Protein AF-A0A0C1N5W5-F1 (afdb_monomer)

Structure (mmCIF, N/CA/C/O backbone):
data_AF-A0A0C1N5W5-F1
#
_entry.id   AF-A0A0C1N5W5-F1
#
loop_
_atom_site.group_PDB
_atom_site.id
_atom_site.type_symbol
_atom_site.label_atom_id
_atom_site.label_alt_id
_atom_site.label_comp_id
_atom_site.label_asym_id
_atom_site.label_entity_id
_atom_site.label_seq_id
_atom_site.pdbx_PDB_ins_code
_atom_site.Cartn_x
_atom_site.Cartn_y
_atom_site.Cartn_z
_atom_site.occupancy
_atom_site.B_iso_or_equiv
_atom_site.auth_seq_id
_atom_site.auth_comp_id
_atom_site.auth_asym_id
_atom_site.auth_atom_id
_atom_site.pdbx_PDB_model_num
ATOM 1 N N . MET A 1 1 ? -10.067 38.226 10.101 1.00 41.47 1 MET A N 1
ATOM 2 C CA . MET A 1 1 ? -9.046 37.170 10.233 1.00 41.47 1 MET A CA 1
ATOM 3 C C . MET A 1 1 ? -9.345 36.195 9.121 1.00 41.47 1 MET A C 1
ATOM 5 O O . MET A 1 1 ? -10.214 35.352 9.279 1.00 41.47 1 MET A O 1
ATOM 9 N N . GLU A 1 2 ? -8.780 36.465 7.949 1.00 48.72 2 GLU A N 1
ATOM 10 C CA . GLU A 1 2 ? -8.876 35.578 6.794 1.00 48.72 2 GLU A CA 1
ATOM 11 C C . GLU A 1 2 ? -7.608 34.732 6.816 1.00 48.72 2 GLU A C 1
ATOM 13 O O . GLU A 1 2 ? -6.510 35.264 6.672 1.00 48.72 2 GLU A O 1
ATOM 18 N N . ASP A 1 3 ? -7.753 33.440 7.102 1.00 55.22 3 ASP A N 1
ATOM 19 C CA . ASP A 1 3 ? -6.653 32.489 7.005 1.00 55.22 3 ASP A CA 1
ATOM 20 C C . ASP A 1 3 ? -6.401 32.226 5.517 1.00 55.22 3 ASP A C 1
ATOM 22 O O . ASP A 1 3 ? -7.105 31.447 4.867 1.00 55.22 3 ASP A O 1
ATOM 26 N N . GLU A 1 4 ? -5.423 32.939 4.958 1.00 56.47 4 GLU A N 1
ATOM 27 C CA . GLU A 1 4 ? -4.927 32.720 3.605 1.00 56.47 4 GLU A CA 1
ATOM 28 C C . GLU A 1 4 ? -4.481 31.262 3.464 1.00 56.47 4 GLU A C 1
ATOM 30 O O . GLU A 1 4 ? -3.511 30.796 4.067 1.00 56.47 4 GLU A O 1
ATOM 35 N N . LYS A 1 5 ? -5.237 30.521 2.656 1.00 59.91 5 LYS A N 1
ATOM 36 C CA . LYS A 1 5 ? -5.007 29.121 2.315 1.00 59.91 5 LYS A CA 1
ATOM 37 C C . LYS A 1 5 ? -3.819 29.038 1.354 1.00 59.91 5 LYS A C 1
ATOM 39 O O . LYS A 1 5 ? -3.994 28.765 0.169 1.00 59.91 5 LYS A O 1
ATOM 44 N N . ASN A 1 6 ? -2.621 29.323 1.858 1.00 60.19 6 ASN A N 1
ATOM 45 C CA . ASN A 1 6 ? -1.386 29.199 1.097 1.00 60.19 6 ASN A CA 1
ATOM 46 C C . ASN A 1 6 ? -1.207 27.728 0.688 1.00 60.19 6 ASN A C 1
ATOM 48 O O . ASN A 1 6 ? -1.129 26.858 1.563 1.00 60.19 6 ASN A O 1
ATOM 52 N N . PRO A 1 7 ? -1.184 27.402 -0.616 1.00 59.72 7 PRO A N 1
ATOM 53 C CA . PRO A 1 7 ? -0.878 26.050 -1.053 1.00 59.72 7 PRO A CA 1
ATOM 54 C C . PRO A 1 7 ? 0.548 25.706 -0.606 1.00 59.72 7 PRO A C 1
ATOM 56 O O . PRO A 1 7 ? 1.505 26.330 -1.047 1.00 59.72 7 PRO A O 1
ATOM 59 N N . LEU A 1 8 ? 0.686 24.701 0.265 1.00 60.31 8 LEU A N 1
ATOM 60 C CA . LEU A 1 8 ? 1.954 24.281 0.884 1.00 60.31 8 LEU A CA 1
ATOM 61 C C . LEU A 1 8 ? 3.064 23.867 -0.114 1.00 60.31 8 LEU A C 1
ATOM 63 O O . LEU A 1 8 ? 4.171 23.566 0.316 1.00 60.31 8 LEU A O 1
ATOM 67 N N . PHE A 1 9 ? 2.780 23.812 -1.420 1.00 57.00 9 PHE A N 1
ATOM 68 C CA . PHE A 1 9 ? 3.652 23.221 -2.439 1.00 57.00 9 PHE A CA 1
ATOM 69 C C . PHE A 1 9 ? 3.553 23.947 -3.792 1.00 57.00 9 PHE A C 1
ATOM 71 O O . PHE A 1 9 ? 3.215 23.340 -4.806 1.00 57.00 9 PHE A O 1
ATOM 78 N N . THR A 1 10 ? 3.805 25.255 -3.835 1.00 58.56 10 THR A N 1
ATOM 79 C CA . THR A 1 10 ? 3.918 25.998 -5.110 1.00 58.56 10 THR A CA 1
ATOM 80 C C . THR A 1 10 ? 5.305 25.933 -5.743 1.00 58.56 10 THR A C 1
ATOM 82 O O . THR A 1 10 ? 5.444 26.242 -6.922 1.00 58.56 10 THR A O 1
ATOM 85 N N . GLU A 1 11 ? 6.316 25.484 -5.001 1.00 54.53 11 GLU A N 1
ATOM 86 C CA . GLU A 1 11 ? 7.718 25.495 -5.428 1.00 54.53 11 GLU A CA 1
ATOM 87 C C . GLU A 1 11 ? 8.371 24.132 -5.176 1.00 54.53 11 GLU A C 1
ATOM 89 O O . GLU A 1 11 ? 9.296 24.007 -4.389 1.00 54.53 11 GLU A O 1
ATOM 94 N N . LEU A 1 12 ? 7.870 23.071 -5.812 1.00 54.94 12 LEU A N 1
ATOM 95 C CA . LEU A 1 12 ? 8.605 21.805 -5.830 1.00 54.94 12 LEU A CA 1
ATOM 96 C C . LEU A 1 12 ? 9.579 21.816 -7.006 1.00 54.94 12 LEU A C 1
ATOM 98 O O . LEU A 1 12 ? 9.186 21.610 -8.157 1.00 54.94 12 LEU A O 1
ATOM 102 N N . ASN A 1 13 ? 10.859 22.051 -6.716 1.00 59.97 13 ASN A N 1
ATOM 103 C CA . ASN A 1 13 ? 11.925 21.833 -7.686 1.00 59.97 13 ASN A CA 1
ATOM 104 C C . ASN A 1 13 ? 12.036 20.322 -7.991 1.00 59.97 13 ASN A C 1
ATOM 106 O O . ASN A 1 13 ? 11.847 19.476 -7.113 1.00 59.97 13 ASN A O 1
ATOM 110 N N . SER A 1 14 ? 12.349 19.963 -9.240 1.00 55.97 14 SER A N 1
ATOM 111 C CA . SER A 1 14 ? 12.482 18.566 -9.698 1.00 55.97 14 SER A CA 1
ATOM 112 C C . SER A 1 14 ? 13.447 17.760 -8.815 1.00 55.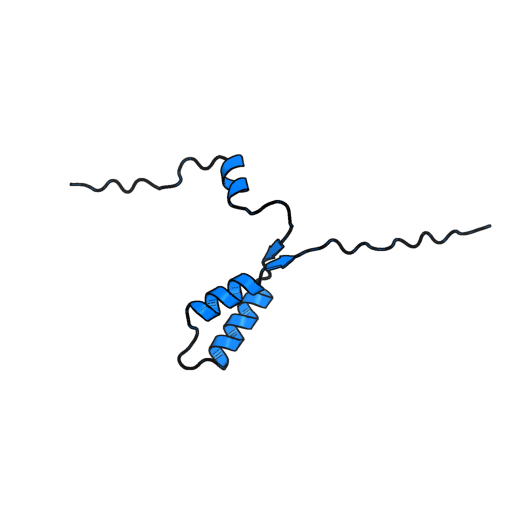97 14 SER A C 1
ATOM 114 O O . SER A 1 14 ? 13.221 16.583 -8.535 1.00 55.97 14 SER A O 1
ATOM 116 N N . GLU A 1 15 ? 14.502 18.418 -8.335 1.00 53.91 15 GLU A N 1
ATOM 117 C CA . GLU A 1 15 ? 15.510 17.831 -7.448 1.00 53.91 15 GLU A CA 1
ATOM 118 C C . GLU A 1 15 ? 14.962 17.522 -6.043 1.00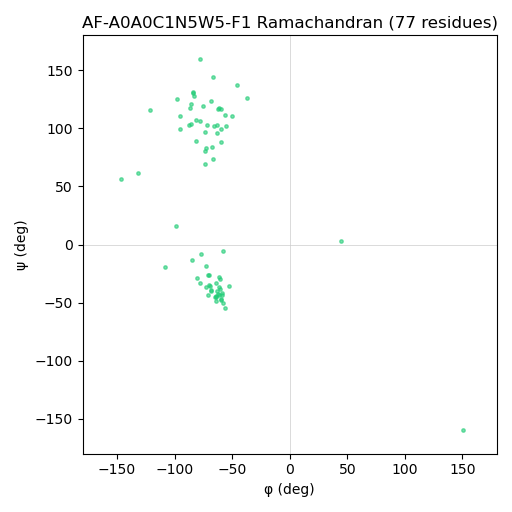 53.91 15 GLU A C 1
ATOM 120 O O . GLU A 1 15 ? 15.295 16.487 -5.467 1.00 53.91 15 GLU A O 1
ATOM 125 N N . GLU A 1 16 ? 14.061 18.354 -5.516 1.00 55.34 16 GLU A N 1
ATOM 126 C CA . GLU A 1 16 ? 13.433 18.156 -4.202 1.00 55.34 16 GLU A CA 1
ATOM 127 C C . GLU A 1 16 ? 12.323 17.095 -4.252 1.00 55.34 16 GLU A C 1
ATOM 129 O O . GLU A 1 16 ? 12.179 16.302 -3.320 1.00 55.34 16 GLU A O 1
ATOM 134 N N . SER A 1 17 ? 11.605 16.985 -5.379 1.00 50.88 17 SER A N 1
ATOM 135 C CA . SER A 1 17 ? 10.686 15.860 -5.634 1.00 50.88 17 SER A CA 1
ATOM 136 C C . SER A 1 17 ? 11.410 14.510 -5.665 1.00 50.88 17 SER A C 1
ATOM 138 O O . SER A 1 17 ? 10.885 13.510 -5.170 1.00 50.88 17 SER A O 1
ATOM 140 N N . ALA A 1 18 ? 12.632 14.471 -6.204 1.00 51.19 18 ALA A N 1
ATOM 141 C CA . ALA A 1 18 ? 13.421 13.244 -6.281 1.00 51.19 18 ALA A CA 1
ATOM 142 C C . ALA A 1 18 ? 13.920 12.764 -4.906 1.00 51.19 18 ALA A C 1
ATOM 144 O O . ALA A 1 18 ? 14.107 11.563 -4.716 1.00 51.19 18 ALA A O 1
ATOM 145 N N . ALA A 1 19 ? 14.094 13.669 -3.936 1.00 51.69 19 ALA A N 1
ATOM 146 C CA . ALA A 1 19 ? 14.500 13.322 -2.573 1.00 51.69 19 ALA A CA 1
ATOM 147 C C . ALA A 1 19 ? 13.388 12.612 -1.776 1.00 51.69 19 ALA A C 1
ATOM 149 O O . ALA A 1 19 ? 13.686 11.809 -0.892 1.00 51.69 19 ALA A O 1
ATOM 150 N N . VAL A 1 20 ? 12.114 12.852 -2.116 1.00 52.03 20 VAL A N 1
ATOM 151 C CA . VAL A 1 20 ? 10.963 12.140 -1.526 1.00 52.03 20 VAL A CA 1
ATOM 152 C C . VAL A 1 20 ? 10.757 10.773 -2.189 1.00 52.03 20 VAL A C 1
ATOM 154 O O . VAL A 1 20 ? 10.312 9.823 -1.541 1.00 52.03 20 VAL A O 1
ATOM 157 N N . SER A 1 21 ? 11.141 10.618 -3.459 1.00 52.34 21 SER A N 1
ATOM 158 C CA . SER A 1 21 ? 11.164 9.313 -4.119 1.00 52.34 21 SER A CA 1
ATOM 159 C C . SER A 1 21 ? 12.446 8.559 -3.747 1.00 52.34 21 SER A C 1
ATOM 161 O O . SER A 1 21 ? 13.469 8.679 -4.419 1.00 52.34 21 SER A O 1
ATOM 163 N N . GLY A 1 22 ? 12.404 7.796 -2.651 1.00 46.81 22 GLY A N 1
ATOM 164 C CA . GLY A 1 22 ? 13.503 6.939 -2.192 1.00 46.81 22 GLY A CA 1
ATOM 165 C C . GLY A 1 22 ? 14.273 6.277 -3.346 1.00 46.81 22 GLY A C 1
ATOM 166 O O . GLY A 1 22 ? 13.693 5.663 -4.241 1.00 46.81 22 GLY A O 1
ATOM 167 N N . GLY A 1 23 ?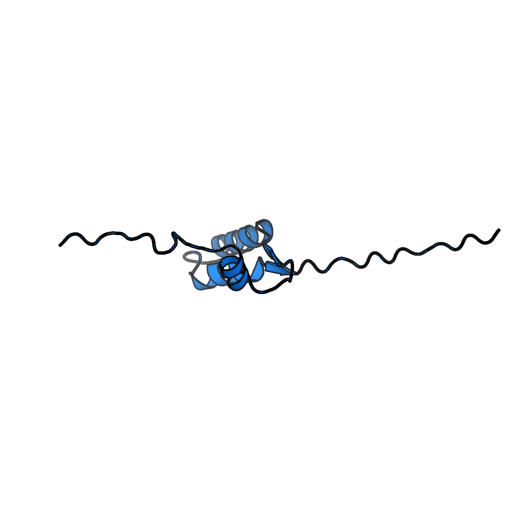 15.591 6.475 -3.332 1.00 46.69 23 GLY A N 1
ATOM 168 C CA . GLY 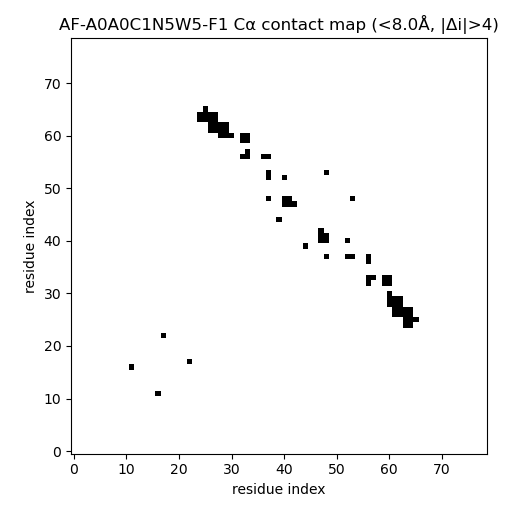A 1 23 ? 16.485 6.356 -4.480 1.00 46.69 23 GLY A CA 1
ATOM 169 C C . GLY A 1 23 ? 16.314 5.132 -5.382 1.00 46.69 23 GLY A C 1
ATOM 170 O O . GLY A 1 23 ? 16.232 4.003 -4.911 1.00 46.69 23 GLY A O 1
ATOM 171 N N . ALA A 1 24 ? 16.372 5.398 -6.694 1.00 52.03 24 ALA A N 1
ATOM 172 C CA . ALA A 1 24 ? 16.906 4.601 -7.815 1.00 52.03 24 ALA A CA 1
ATOM 173 C C . ALA A 1 24 ? 16.600 3.090 -7.928 1.00 52.03 24 ALA A C 1
ATOM 175 O O . ALA A 1 24 ? 17.065 2.438 -8.866 1.00 52.03 24 ALA A O 1
ATOM 176 N N . SER A 1 25 ? 15.800 2.507 -7.046 1.00 55.19 25 SER A N 1
ATOM 177 C CA . SER A 1 25 ? 15.204 1.201 -7.257 1.00 55.19 25 SER A CA 1
ATOM 178 C C . SER A 1 25 ? 13.926 1.442 -8.037 1.00 55.19 25 SER A C 1
ATOM 180 O O . SER A 1 25 ? 13.047 2.164 -7.580 1.00 55.19 25 SER A O 1
ATOM 182 N N . ARG A 1 26 ? 13.812 0.853 -9.233 1.00 59.19 26 ARG A N 1
ATOM 183 C CA . ARG A 1 26 ? 12.538 0.776 -9.960 1.00 59.19 26 ARG A CA 1
ATOM 184 C C . ARG A 1 26 ? 11.597 -0.133 -9.173 1.00 59.19 26 ARG A C 1
ATOM 186 O O . ARG A 1 26 ? 11.406 -1.297 -9.520 1.00 59.19 26 ARG A O 1
ATOM 193 N N . VAL A 1 27 ? 11.085 0.370 -8.063 1.00 66.88 27 VAL A N 1
ATOM 194 C CA . VAL A 1 27 ? 10.021 -0.274 -7.318 1.00 66.88 27 VAL A CA 1
ATOM 195 C C . VAL A 1 27 ? 8.743 0.113 -8.048 1.00 66.88 27 VAL A C 1
ATOM 197 O O . VAL A 1 27 ? 8.374 1.283 -8.096 1.00 66.88 27 VAL A O 1
ATOM 200 N N . GLY A 1 28 ? 8.161 -0.849 -8.756 1.00 80.75 28 GLY A N 1
ATOM 201 C CA . GLY A 1 28 ? 6.897 -0.647 -9.448 1.00 80.75 28 GLY A CA 1
ATOM 202 C C . GLY A 1 28 ? 5.766 -0.861 -8.458 1.00 80.75 28 GLY A C 1
ATOM 203 O O . GLY A 1 28 ? 5.762 -1.871 -7.760 1.00 80.75 28 GLY A O 1
ATOM 204 N N . PHE A 1 29 ? 4.822 0.072 -8.403 1.00 85.94 29 PHE A N 1
ATOM 205 C CA . PHE A 1 29 ? 3.562 -0.169 -7.715 1.00 85.94 29 PHE A CA 1
ATOM 206 C C . PHE A 1 29 ? 2.690 -1.083 -8.584 1.00 85.94 29 PHE A C 1
ATOM 208 O O . PHE A 1 29 ? 2.355 -0.725 -9.717 1.00 85.94 29 PHE A O 1
ATOM 215 N N . ASP A 1 30 ? 2.344 -2.261 -8.075 1.00 88.44 30 ASP A N 1
ATOM 216 C CA . ASP A 1 30 ? 1.425 -3.191 -8.723 1.00 88.44 30 ASP A CA 1
ATOM 217 C C . ASP A 1 30 ? 0.004 -3.010 -8.180 1.00 88.44 30 ASP A C 1
ATOM 219 O O . ASP A 1 30 ? -0.375 -3.538 -7.133 1.00 88.44 30 ASP A O 1
ATOM 223 N N . ILE A 1 31 ? -0.805 -2.281 -8.948 1.00 89.50 31 ILE A N 1
ATOM 224 C CA . ILE A 1 31 ? -2.205 -2.009 -8.615 1.00 89.50 31 ILE A CA 1
ATOM 225 C C . ILE A 1 31 ? -3.061 -3.278 -8.528 1.00 89.50 31 ILE A C 1
ATOM 227 O O . ILE A 1 31 ? -4.034 -3.300 -7.775 1.00 89.50 31 ILE A O 1
ATOM 231 N N . ASN A 1 32 ? -2.715 -4.344 -9.256 1.00 91.88 32 ASN A N 1
ATOM 232 C CA . ASN A 1 32 ? -3.491 -5.584 -9.209 1.00 91.88 32 ASN A CA 1
ATOM 233 C C . ASN A 1 32 ? -3.299 -6.282 -7.864 1.00 91.88 32 ASN A C 1
ATOM 235 O O . ASN A 1 32 ? -4.273 -6.716 -7.253 1.00 91.88 32 ASN A O 1
ATOM 239 N N . THR A 1 33 ? -2.052 -6.336 -7.386 1.00 89.19 33 THR A N 1
ATOM 240 C CA . THR A 1 33 ? -1.723 -6.865 -6.058 1.00 89.19 33 THR A CA 1
ATOM 241 C C . THR A 1 33 ? -2.409 -6.047 -4.962 1.00 89.19 33 THR A C 1
ATOM 243 O O . THR A 1 33 ? -3.029 -6.631 -4.074 1.00 89.19 33 THR A O 1
ATOM 246 N N . TYR A 1 34 ? -2.406 -4.714 -5.072 1.00 92.81 34 TYR A N 1
ATOM 247 C CA . TYR A 1 34 ? -3.114 -3.838 -4.133 1.00 92.81 34 TYR A CA 1
ATOM 248 C C . TYR A 1 34 ? -4.608 -4.167 -4.037 1.00 92.81 34 TYR A C 1
ATOM 250 O O . TYR A 1 34 ? -5.128 -4.452 -2.957 1.00 92.81 34 TYR A O 1
ATOM 258 N N . LEU A 1 35 ? -5.299 -4.179 -5.182 1.00 92.62 35 LEU A N 1
ATOM 259 C CA . LEU A 1 35 ? -6.737 -4.445 -5.248 1.00 92.62 35 LEU A CA 1
ATOM 260 C C . LEU A 1 35 ? -7.087 -5.864 -4.797 1.00 92.62 35 LEU A C 1
ATOM 262 O O . LEU A 1 35 ? -8.141 -6.067 -4.197 1.00 92.62 35 LEU A O 1
ATOM 266 N N . PHE A 1 36 ? -6.212 -6.836 -5.053 1.00 92.69 36 PHE A N 1
ATOM 267 C CA . PHE A 1 36 ? -6.394 -8.203 -4.581 1.00 92.69 36 PHE A CA 1
ATOM 268 C C . PHE A 1 36 ? -6.366 -8.283 -3.051 1.00 92.69 36 PHE A C 1
ATOM 270 O O . PHE A 1 36 ? -7.270 -8.874 -2.459 1.00 92.69 36 PHE A O 1
ATOM 277 N N . ILE A 1 37 ? -5.372 -7.661 -2.406 1.00 91.44 37 ILE A N 1
ATOM 278 C CA . ILE A 1 37 ? -5.249 -7.666 -0.940 1.00 91.44 37 ILE A CA 1
ATOM 279 C C . ILE A 1 37 ? -6.436 -6.933 -0.305 1.00 91.44 37 ILE A C 1
ATOM 281 O O . ILE A 1 37 ? -7.042 -7.460 0.627 1.00 91.44 37 ILE A O 1
ATOM 285 N N . LEU A 1 38 ? -6.825 -5.771 -0.844 1.00 92.31 38 LEU A N 1
ATOM 286 C CA . LEU A 1 38 ? -8.021 -5.061 -0.385 1.00 92.31 38 LEU A CA 1
ATOM 287 C C . LEU A 1 38 ? -9.283 -5.914 -0.553 1.00 92.31 38 LEU A C 1
ATOM 289 O O . LEU A 1 38 ? -10.066 -6.046 0.380 1.00 92.31 38 LEU A O 1
ATOM 293 N N . GLY A 1 39 ? -9.482 -6.527 -1.721 1.00 90.25 39 GLY A N 1
ATOM 294 C CA . GLY A 1 39 ? -10.639 -7.383 -1.978 1.00 90.25 39 GLY A CA 1
ATOM 295 C C . GLY A 1 39 ? -10.718 -8.567 -1.011 1.00 90.25 39 GLY A C 1
ATOM 296 O O . GLY A 1 39 ? -11.791 -8.863 -0.489 1.00 90.25 39 GLY A O 1
ATOM 297 N N . ALA A 1 40 ? -9.581 -9.201 -0.715 1.00 89.56 40 ALA A N 1
ATOM 298 C CA . ALA A 1 40 ? -9.499 -10.266 0.280 1.00 89.56 40 ALA A CA 1
ATOM 299 C C . ALA A 1 40 ? -9.830 -9.752 1.691 1.00 89.56 40 ALA A C 1
ATOM 301 O O . ALA A 1 40 ? -10.630 -10.371 2.392 1.00 89.56 40 ALA A O 1
ATOM 302 N N . GLY A 1 41 ? -9.283 -8.600 2.086 1.00 88.94 41 GLY A N 1
ATOM 303 C CA . GLY A 1 41 ? -9.593 -7.972 3.370 1.00 88.94 41 GLY A CA 1
ATOM 304 C C . GLY A 1 41 ? -11.076 -7.620 3.514 1.00 88.94 41 GLY A C 1
ATOM 305 O O . GLY A 1 41 ? -11.649 -7.847 4.569 1.00 88.94 41 GLY A O 1
ATOM 306 N N . VAL A 1 42 ? -11.743 -7.158 2.450 1.00 88.50 42 VAL A N 1
ATOM 307 C CA . VAL A 1 42 ? -13.192 -6.876 2.479 1.00 88.50 42 VAL A CA 1
ATOM 308 C C . VAL A 1 42 ? -14.014 -8.161 2.604 1.00 88.50 42 VAL A C 1
ATOM 310 O O . VAL A 1 42 ? -15.028 -8.176 3.295 1.00 88.50 42 VAL A O 1
ATOM 313 N N . LEU A 1 43 ? -13.609 -9.236 1.923 1.00 87.31 43 LEU A N 1
ATOM 314 C CA . LEU A 1 43 ? -14.350 -10.501 1.926 1.00 87.31 43 LEU A CA 1
ATOM 315 C C . LEU A 1 43 ? -14.226 -11.266 3.248 1.00 87.31 43 LEU A C 1
ATOM 317 O O . LEU A 1 43 ? -15.182 -11.924 3.657 1.00 87.31 43 LEU A O 1
ATOM 321 N N . PHE A 1 44 ? -13.056 -11.216 3.887 1.00 85.69 44 PHE A N 1
ATOM 322 C CA . PHE A 1 44 ? -12.756 -12.012 5.082 1.00 85.69 44 PHE A CA 1
ATOM 323 C C . PHE A 1 44 ? -12.688 -11.188 6.377 1.00 85.69 44 PHE A C 1
ATOM 325 O O . PHE A 1 44 ? -12.812 -11.759 7.461 1.00 85.69 44 PHE A O 1
ATOM 332 N N . GLY A 1 45 ? -12.512 -9.870 6.286 1.00 76.19 45 GLY A N 1
ATOM 333 C CA . GLY A 1 45 ? -12.492 -8.954 7.421 1.00 76.19 45 GLY A CA 1
ATOM 334 C C . GLY A 1 45 ? -13.904 -8.553 7.845 1.00 76.19 45 GLY A C 1
ATOM 335 O O . GLY A 1 45 ? -14.710 -8.093 7.041 1.00 76.19 45 GLY A O 1
ATOM 336 N N . ASN A 1 46 ? -14.215 -8.710 9.130 1.00 65.31 46 ASN A N 1
ATOM 337 C CA . ASN A 1 46 ? -15.469 -8.261 9.737 1.00 65.31 46 ASN A CA 1
ATOM 338 C C . ASN A 1 46 ? -15.107 -7.283 10.869 1.00 65.31 46 ASN A C 1
ATOM 340 O O . ASN A 1 46 ? -14.444 -7.726 11.810 1.00 65.31 46 ASN A O 1
ATOM 344 N N . PRO A 1 47 ? -15.465 -5.979 10.815 1.00 75.62 47 PRO A N 1
ATOM 345 C CA . PRO A 1 47 ? -16.517 -5.333 10.010 1.00 75.62 47 PRO A CA 1
ATOM 346 C C . PRO A 1 47 ? -16.064 -4.638 8.703 1.00 75.62 47 PRO A C 1
ATOM 348 O O . PRO A 1 47 ? -16.810 -3.826 8.158 1.00 75.62 47 PRO A O 1
ATOM 351 N N . GLY A 1 48 ? -14.861 -4.912 8.197 1.00 80.25 48 GLY A N 1
ATOM 352 C CA . GLY A 1 48 ? -14.318 -4.319 6.968 1.00 80.25 48 GLY A CA 1
ATOM 353 C C . GLY A 1 48 ? -12.795 -4.231 7.030 1.00 80.25 48 GLY A C 1
ATOM 354 O O . GLY A 1 48 ? -12.189 -4.927 7.839 1.00 80.25 48 GLY A O 1
ATOM 355 N N . LEU A 1 49 ? -12.189 -3.357 6.216 1.00 86.25 49 LEU A N 1
ATOM 356 C CA . LEU A 1 49 ? -10.758 -3.066 6.333 1.00 86.25 49 LEU A CA 1
ATOM 357 C C . LEU A 1 49 ? -10.476 -2.013 7.399 1.00 86.25 49 LEU A C 1
ATOM 359 O O . LEU A 1 49 ? -11.040 -0.916 7.395 1.00 86.25 49 LEU A O 1
ATOM 363 N N . THR A 1 50 ? -9.516 -2.332 8.248 1.00 90.81 50 THR A N 1
ATOM 364 C CA . THR A 1 50 ? -8.856 -1.392 9.147 1.00 90.81 50 THR A CA 1
ATOM 365 C C . THR A 1 50 ? -7.822 -0.551 8.394 1.00 90.81 50 THR A C 1
ATOM 367 O O . THR A 1 50 ? -7.322 -0.924 7.330 1.00 90.81 50 THR A O 1
ATOM 370 N N . SER A 1 51 ? -7.455 0.601 8.962 1.00 90.62 51 SER A N 1
ATOM 371 C CA . SER A 1 51 ? -6.399 1.447 8.385 1.00 90.62 51 SER A CA 1
ATOM 372 C C . SER A 1 51 ? -5.050 0.724 8.304 1.00 90.62 51 SER A C 1
ATOM 374 O O . SER A 1 51 ? -4.258 1.009 7.410 1.00 90.62 51 SER A O 1
ATOM 376 N N . GLU A 1 52 ? -4.796 -0.206 9.223 1.00 90.31 52 GLU A N 1
ATOM 377 C 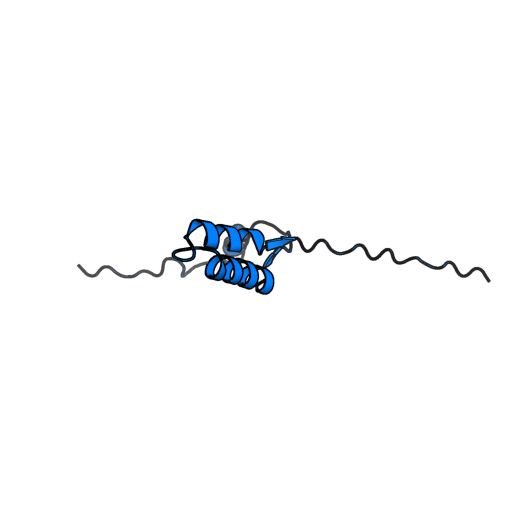CA . GLU A 1 52 ? -3.576 -1.016 9.282 1.00 90.31 52 GLU A CA 1
ATOM 378 C C . GLU A 1 52 ? -3.507 -1.999 8.109 1.00 90.31 52 GLU A C 1
ATOM 380 O O . GLU A 1 52 ? -2.461 -2.143 7.480 1.00 90.31 52 GLU A O 1
ATOM 385 N N . GLU A 1 53 ? -4.631 -2.611 7.739 1.00 89.69 53 GLU A N 1
ATOM 386 C CA . GLU A 1 53 ? -4.709 -3.516 6.588 1.00 89.69 53 GLU A CA 1
ATOM 387 C C . GLU A 1 53 ? -4.579 -2.775 5.253 1.00 89.69 53 GLU A C 1
ATOM 389 O O . GLU A 1 53 ? -3.962 -3.290 4.319 1.00 89.69 53 GLU A O 1
ATOM 394 N N . ILE A 1 54 ? -5.109 -1.551 5.157 1.00 91.06 54 ILE A N 1
ATOM 395 C CA . ILE A 1 54 ? -4.929 -0.697 3.970 1.00 91.06 54 ILE A CA 1
ATOM 396 C C . ILE A 1 54 ? -3.452 -0.320 3.817 1.00 91.06 54 ILE A C 1
ATOM 398 O O . ILE A 1 54 ? -2.894 -0.423 2.721 1.00 91.06 54 ILE A O 1
ATOM 402 N N . GLN A 1 55 ? -2.808 0.073 4.919 1.00 91.56 55 GLN A N 1
ATOM 403 C CA . GLN A 1 55 ? -1.382 0.392 4.944 1.00 91.56 55 GLN A CA 1
ATOM 404 C C . GLN A 1 55 ? -0.533 -0.832 4.576 1.00 91.56 55 GLN A C 1
ATOM 406 O O . GLN A 1 55 ? 0.380 -0.733 3.756 1.00 91.56 55 GLN A O 1
ATOM 411 N N . PHE A 1 56 ? -0.881 -2.005 5.103 1.00 90.88 56 PHE A N 1
ATOM 412 C CA . PHE A 1 56 ? -0.239 -3.262 4.734 1.00 90.88 56 PHE A CA 1
ATOM 413 C C . PHE A 1 56 ? -0.381 -3.557 3.235 1.00 90.88 56 PHE A C 1
ATOM 415 O O . PHE A 1 56 ? 0.609 -3.865 2.569 1.00 90.88 56 PHE A O 1
ATOM 422 N N . ALA A 1 57 ? -1.586 -3.420 2.673 1.00 91.50 57 ALA A N 1
ATOM 423 C CA . ALA A 1 57 ? -1.818 -3.618 1.245 1.00 91.50 57 ALA A CA 1
ATOM 424 C C . ALA A 1 57 ? -0.958 -2.666 0.400 1.00 91.50 57 ALA A C 1
ATOM 426 O O . ALA A 1 57 ? -0.350 -3.095 -0.584 1.00 91.50 57 ALA A O 1
ATOM 427 N N . TRP A 1 58 ? -0.866 -1.395 0.798 1.00 89.50 58 TRP A N 1
ATOM 428 C CA . TRP A 1 58 ? -0.029 -0.394 0.136 1.00 89.50 58 TRP A CA 1
ATOM 429 C C . TRP A 1 58 ? 1.442 -0.815 0.113 1.00 89.50 58 TRP A C 1
ATOM 431 O O . TRP A 1 58 ? 2.051 -0.861 -0.955 1.00 89.50 58 TRP A O 1
ATOM 441 N N . GLU A 1 59 ? 1.994 -1.201 1.262 1.00 89.56 59 GLU A N 1
ATOM 442 C CA . GLU A 1 59 ? 3.397 -1.606 1.393 1.00 89.56 59 GLU A CA 1
ATOM 443 C C . GLU A 1 59 ? 3.729 -2.865 0.584 1.00 89.56 59 GLU A C 1
ATOM 445 O O . GLU A 1 59 ? 4.774 -2.927 -0.066 1.00 89.56 59 GLU A O 1
ATOM 450 N N . GLN A 1 60 ? 2.826 -3.848 0.559 1.00 89.06 60 GLN A N 1
ATOM 451 C CA . GLN A 1 60 ? 3.028 -5.087 -0.201 1.00 89.06 60 GLN A CA 1
ATOM 452 C C . GLN A 1 60 ? 2.897 -4.909 -1.717 1.00 89.06 60 GLN A C 1
ATOM 454 O O . GLN A 1 60 ? 3.380 -5.742 -2.483 1.00 89.06 60 GLN A O 1
ATOM 459 N N . SER A 1 61 ? 2.276 -3.821 -2.171 1.00 90.88 61 SER A N 1
ATOM 460 C CA . SER A 1 61 ? 2.066 -3.561 -3.601 1.00 90.88 61 SER A CA 1
ATOM 461 C C . SER A 1 61 ? 3.325 -3.070 -4.315 1.00 90.88 61 SER A C 1
ATOM 463 O O . SER A 1 61 ? 3.354 -2.964 -5.541 1.00 90.88 61 SER A O 1
ATOM 465 N N . PHE A 1 62 ? 4.387 -2.775 -3.572 1.00 87.69 62 PHE A N 1
ATOM 466 C CA . PHE A 1 62 ? 5.657 -2.329 -4.118 1.00 87.69 62 PHE A CA 1
ATOM 467 C C . PHE A 1 62 ? 6.545 -3.516 -4.506 1.00 87.69 62 PHE A C 1
ATOM 469 O O . PHE A 1 62 ? 7.191 -4.151 -3.673 1.00 87.69 62 PHE A O 1
ATOM 476 N N . VAL A 1 63 ? 6.634 -3.791 -5.808 1.00 75.44 63 VAL A N 1
ATOM 477 C CA . VAL A 1 63 ? 7.454 -4.880 -6.350 1.00 75.44 63 VAL A CA 1
ATOM 478 C C . VAL A 1 63 ? 8.793 -4.336 -6.841 1.00 75.44 63 VAL A C 1
ATOM 480 O O . VAL A 1 63 ? 8.869 -3.449 -7.694 1.00 75.44 63 VAL A O 1
ATOM 483 N N . SER A 1 64 ? 9.891 -4.901 -6.334 1.00 68.00 64 SER A N 1
ATOM 484 C CA . SER A 1 64 ? 11.234 -4.597 -6.834 1.00 68.00 64 SER A CA 1
ATOM 485 C C . SER A 1 64 ? 11.422 -5.221 -8.220 1.00 68.00 64 SER A C 1
ATOM 487 O O . SER A 1 64 ? 11.671 -6.424 -8.342 1.00 68.00 64 SER A O 1
ATOM 489 N N . ASN A 1 65 ? 11.339 -4.408 -9.279 1.00 62.06 65 ASN A N 1
ATOM 490 C CA . ASN A 1 65 ? 11.668 -4.849 -10.633 1.00 62.06 65 ASN A CA 1
ATOM 491 C C . ASN A 1 65 ? 13.187 -4.992 -10.765 1.00 62.06 65 ASN A C 1
ATOM 493 O O . ASN A 1 65 ? 13.880 -4.124 -11.302 1.00 62.06 65 ASN A O 1
ATOM 497 N N . LYS A 1 66 ? 13.732 -6.110 -10.280 1.00 63.56 66 LYS A N 1
ATOM 498 C CA . LYS A 1 66 ? 15.098 -6.505 -10.627 1.00 63.56 66 LYS A CA 1
ATOM 499 C C . LYS A 1 66 ? 15.097 -6.883 -12.109 1.00 63.56 66 LYS A C 1
ATOM 501 O O . LYS A 1 66 ? 14.338 -7.774 -12.491 1.00 63.56 66 LYS A O 1
ATOM 506 N N . PRO A 1 67 ? 15.926 -6.256 -12.963 1.00 59.28 67 PRO A N 1
ATOM 507 C CA . PRO A 1 67 ? 16.022 -6.678 -14.349 1.00 59.28 67 PRO A CA 1
ATOM 508 C C . PRO A 1 67 ? 16.470 -8.139 -14.372 1.00 59.28 67 PRO A C 1
ATOM 510 O O . PRO A 1 67 ? 17.564 -8.481 -13.914 1.00 59.28 67 PRO A O 1
ATOM 513 N N . SER A 1 68 ? 15.601 -9.006 -14.891 1.00 54.22 68 SER A N 1
ATOM 514 C CA . SER A 1 68 ? 15.936 -10.383 -15.234 1.00 54.22 68 SER A CA 1
ATOM 515 C C . SER A 1 68 ? 17.200 -10.352 -16.090 1.00 54.22 68 SER A C 1
ATOM 517 O O . SER A 1 68 ? 17.193 -9.849 -17.217 1.00 54.22 68 SER A O 1
ATOM 519 N N . LYS A 1 69 ? 18.324 -10.839 -15.546 1.00 60.59 69 LYS A N 1
ATOM 520 C CA . LYS A 1 69 ? 19.547 -11.053 -16.322 1.00 60.59 69 LYS A CA 1
ATOM 521 C C . LYS A 1 69 ? 19.255 -12.184 -17.304 1.00 60.59 69 LYS A C 1
ATOM 523 O O . LYS A 1 69 ? 19.562 -13.342 -17.029 1.00 60.59 69 LYS A O 1
ATOM 528 N N . SER A 1 70 ? 18.650 -11.849 -18.443 1.00 55.44 70 SER A N 1
ATOM 529 C CA . SER A 1 70 ? 18.539 -12.739 -19.592 1.00 55.44 70 SER A CA 1
ATOM 530 C C . SER A 1 70 ? 19.952 -13.175 -19.963 1.00 55.44 70 SER A C 1
ATOM 532 O O . SER A 1 70 ?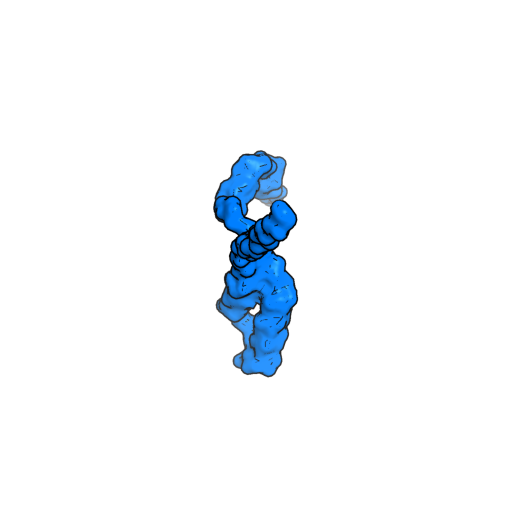 20.75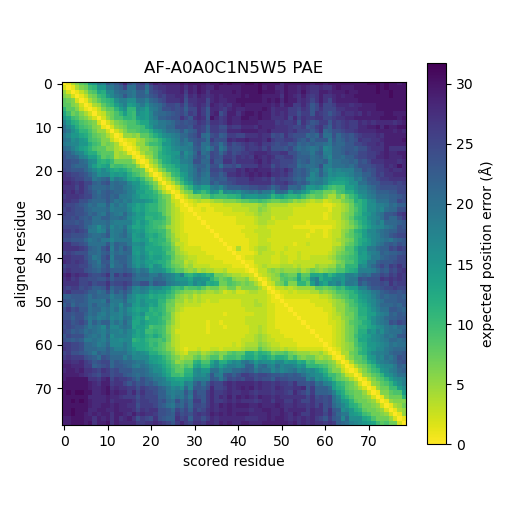6 -12.419 -20.515 1.00 55.44 70 SER A O 1
ATOM 534 N N . ARG A 1 71 ? 20.293 -14.399 -19.558 1.00 60.47 71 ARG A N 1
ATOM 535 C CA . ARG A 1 71 ? 21.577 -15.037 -19.816 1.00 60.47 71 ARG A CA 1
ATOM 536 C C . ARG A 1 71 ? 21.573 -15.390 -21.298 1.00 60.47 71 ARG A C 1
ATOM 538 O O . ARG A 1 71 ? 21.213 -16.502 -21.678 1.00 60.47 71 ARG A O 1
ATOM 545 N N . ARG A 1 72 ? 21.909 -14.407 -22.139 1.00 61.00 72 ARG A N 1
ATOM 546 C CA . ARG A 1 72 ? 22.065 -14.539 -23.591 1.00 61.00 72 ARG A CA 1
ATOM 547 C C . ARG A 1 72 ? 23.157 -15.585 -23.829 1.00 61.00 72 ARG A C 1
ATOM 549 O O . ARG A 1 72 ? 24.342 -15.262 -23.859 1.00 61.00 72 ARG A O 1
ATOM 556 N N . ARG A 1 73 ? 22.768 -16.863 -23.899 1.00 62.56 73 ARG A N 1
ATOM 557 C CA . ARG A 1 73 ? 23.655 -17.971 -24.261 1.00 62.56 73 ARG A CA 1
ATOM 558 C C . ARG A 1 73 ? 24.105 -17.692 -25.689 1.00 62.56 73 ARG A C 1
ATOM 560 O O . ARG A 1 73 ? 23.374 -17.978 -26.633 1.00 62.56 73 ARG A O 1
ATOM 567 N N . LYS A 1 74 ? 25.282 -17.079 -25.840 1.00 62.31 74 LYS A N 1
ATOM 568 C CA . LYS A 1 74 ? 25.991 -17.031 -27.116 1.00 62.31 74 LYS A CA 1
ATOM 569 C C . LYS A 1 74 ? 26.245 -18.487 -27.499 1.00 62.31 74 LYS A C 1
ATOM 571 O O . LYS A 1 74 ? 27.115 -19.132 -26.922 1.00 62.31 74 LYS A O 1
ATOM 576 N N . ARG A 1 75 ? 25.415 -19.034 -28.389 1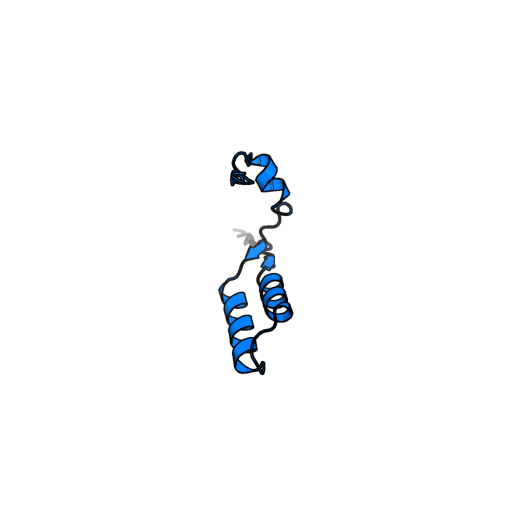.00 59.47 75 ARG A N 1
ATOM 577 C CA . ARG A 1 75 ? 25.718 -20.296 -29.061 1.0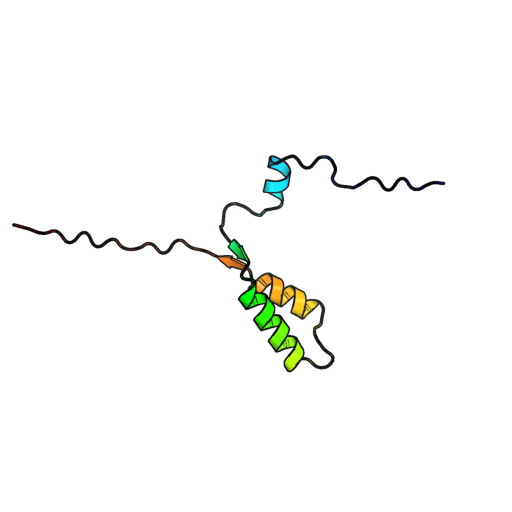0 59.47 75 ARG A CA 1
ATOM 578 C C . ARG A 1 75 ? 26.934 -19.999 -29.929 1.00 59.47 75 ARG A C 1
ATOM 580 O O . ARG A 1 75 ? 26.807 -19.314 -30.937 1.00 59.47 75 ARG A O 1
ATOM 587 N N . PHE A 1 76 ? 28.109 -20.421 -29.473 1.00 55.06 76 PHE A N 1
ATOM 588 C CA . PHE A 1 76 ? 29.281 -20.501 -30.328 1.00 55.06 76 PHE A CA 1
ATOM 589 C C . PHE A 1 76 ? 28.959 -21.534 -31.408 1.00 55.06 76 PHE A C 1
ATOM 591 O O . PHE A 1 76 ? 28.919 -22.730 -31.135 1.00 55.06 76 PHE A O 1
ATOM 598 N N . PHE A 1 77 ? 28.639 -21.054 -32.606 1.00 55.41 77 PHE A N 1
ATOM 599 C CA . PHE A 1 77 ? 28.688 -21.861 -33.815 1.00 55.41 77 PHE A CA 1
ATOM 600 C C . PHE A 1 77 ? 30.163 -21.947 -34.205 1.00 55.41 77 PHE A C 1
ATOM 602 O O . PHE A 1 77 ? 30.749 -20.948 -34.613 1.00 55.41 77 PHE A O 1
ATOM 609 N N . TRP A 1 78 ? 30.769 -23.111 -33.988 1.00 51.62 78 TRP A N 1
ATOM 610 C CA . TRP A 1 78 ? 32.015 -23.484 -34.646 1.00 51.62 78 TRP A CA 1
ATOM 611 C C . TRP A 1 78 ? 31.635 -24.131 -35.981 1.00 51.62 78 TRP A C 1
ATOM 613 O O . TRP A 1 78 ? 30.901 -25.121 -35.999 1.00 51.62 78 TRP A O 1
ATOM 623 N N . TRP A 1 79 ? 32.068 -23.495 -37.063 1.00 50.94 79 TRP A N 1
ATOM 624 C CA . TRP A 1 79 ? 32.213 -24.050 -38.406 1.00 50.94 79 TRP A CA 1
ATOM 625 C C . TRP A 1 79 ? 33.710 -24.127 -38.687 1.00 50.94 79 TRP A C 1
ATOM 627 O O . TRP A 1 79 ? 34.420 -23.211 -38.207 1.00 50.94 79 TRP A O 1
#

Foldseek 3Di:
DDPPPPDPDPDDDPVNVVVVVPDDFPFDQAVVQLVVQQVVQQVPPVPHDDPVSNVVSRVVRGHRPDPDPPPPPPPPDDD

Solvent-accessible surface area (backbone atoms only — not comparable to full-atom values): 5204 Å² total; per-residue (Å²): 139,81,81,76,82,71,71,94,71,86,79,76,49,74,71,61,54,49,68,74,49,70,75,95,60,62,56,44,76,38,66,67,56,27,52,48,47,50,52,50,35,52,75,72,34,83,98,38,73,50,74,66,56,53,51,48,27,57,62,69,16,54,42,75,62,69,80,78,79,76,77,77,75,77,75,80,79,84,129

Organism: NCBI:txid1479485

Mean predicted aligned error: 16.11 Å

Radius of gyration: 22.22 Å; Cα contacts (8 Å, |Δi|>4): 42; chains: 1; bounding box: 49×61×49 Å

Secondary structure (DSSP, 8-state):
-------TTS---HHHHHHHS-SS--EEE-HHHHHHHHHHHHHH-SS---HHHHHHHHHHTEEE---------------

Sequence (79 aa):
MEDEKNPLFTELNSEESAAVSGGASRVGFDINTYLFILGAGVLFGNPGLTSEEIQFAWEQSFVSNKPSKSRRRKRFFWW

pLDDT: mean 70.5, std 16.55, range [41.47, 92.81]

Nearest PDB structures (foldseek):
  8g2z-assembly1_5H  TM=3.105E-01  e=3.895E+00  Tetrahymena thermophila CU428
  8d49-assembly1_A  TM=3.431E-01  e=9.850E+00  Sulfuricurvum sp. PC08-66